Protein AF-A0A4R5KCI7-F1 (afdb_monomer_lite)

Secondary structure (DSSP, 8-state):
--EE--TTSPPEE-S-------THHHHHHHHHHHHHHS---HHHHHH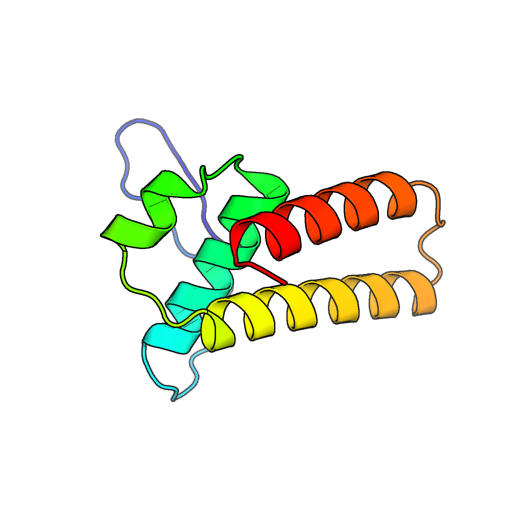HT--HHHHHHHHHHHHHHHHHHHHTT--GGGHHHHHHHHHHHHHHTT-

Radius of gyration: 14.29 Å; chains: 1; bounding box: 34×34×36 Å

pLDDT: mean 92.38, std 4.17, range [73.62, 97.69]

Foldseek 3Di:
DQWDDDPPDDIDGHPDDDDDDPPLLVVLLVLLCCQLPVVDALVVVVVVPRDLVSVVVNLVVVVVVVVVCVVVVPDCPCVVSNVVSSVRSCVSSPD

Organism: NCBI:txid2547396

Sequence (95 aa):
MNVLFEAERPPGIIDVSPYWRPASYADGIILADALCWHGLDRAALEELNVPVAAIARGLLFRVLTTQERINDGVGMDFLKDEIARYEKAASAIGL

Structure (mmCIF, N/CA/C/O backbone):
data_AF-A0A4R5KCI7-F1
#
_entry.id   AF-A0A4R5KCI7-F1
#
loop_
_atom_site.group_PDB
_atom_site.id
_atom_site.type_symbol
_atom_site.label_atom_id
_atom_site.label_alt_id
_atom_site.label_comp_id
_atom_site.label_asym_id
_atom_site.label_entity_id
_atom_site.label_seq_id
_atom_site.pdbx_PDB_ins_code
_atom_site.Cartn_x
_atom_site.Cartn_y
_atom_site.Cartn_z
_atom_site.occupancy
_atom_site.B_iso_or_equiv
_atom_site.auth_seq_id
_atom_site.auth_comp_id
_atom_site.auth_asym_id
_atom_site.auth_atom_id
_atom_site.pdbx_PDB_model_num
ATOM 1 N N . MET A 1 1 ? 3.607 -10.582 -3.353 1.00 73.62 1 MET A N 1
ATOM 2 C CA . MET A 1 1 ? 2.397 -10.580 -2.509 1.00 73.62 1 MET A CA 1
ATOM 3 C C . MET A 1 1 ? 2.514 -11.788 -1.615 1.00 73.62 1 MET A C 1
ATOM 5 O O . MET A 1 1 ? 2.846 -12.852 -2.126 1.00 73.62 1 MET A O 1
ATOM 9 N N . ASN A 1 2 ? 2.279 -11.611 -0.320 1.00 91.06 2 ASN A N 1
ATOM 10 C CA . ASN A 1 2 ? 2.595 -12.621 0.695 1.00 91.06 2 ASN A CA 1
ATOM 11 C C . ASN A 1 2 ? 1.323 -13.247 1.292 1.00 91.06 2 ASN A C 1
ATOM 13 O O . ASN A 1 2 ? 1.337 -13.773 2.402 1.00 91.06 2 ASN A O 1
ATOM 17 N N . VAL A 1 3 ? 0.217 -13.168 0.546 1.00 92.25 3 VAL A N 1
ATOM 18 C CA . VAL A 1 3 ? -1.097 -13.692 0.921 1.00 92.25 3 VAL A CA 1
ATOM 19 C C . VAL A 1 3 ? -1.566 -14.641 -0.177 1.00 92.25 3 VAL A C 1
ATOM 21 O O . VAL A 1 3 ? -1.571 -14.277 -1.352 1.00 92.25 3 VAL A O 1
ATOM 24 N N . LEU A 1 4 ? -1.935 -15.859 0.207 1.00 93.31 4 LEU A N 1
ATOM 25 C CA . LEU A 1 4 ? -2.468 -16.897 -0.668 1.00 93.31 4 LEU A CA 1
ATOM 26 C C . LEU A 1 4 ? -3.963 -17.074 -0.406 1.00 93.31 4 LEU A C 1
ATOM 28 O O . LEU A 1 4 ? -4.394 -17.116 0.745 1.00 93.31 4 LEU A O 1
ATOM 32 N N . PHE A 1 5 ? -4.738 -17.218 -1.478 1.00 92.62 5 PHE A N 1
ATOM 33 C CA . PHE A 1 5 ? -6.184 -17.411 -1.420 1.00 92.62 5 PHE A CA 1
ATOM 34 C C . PHE A 1 5 ? -6.560 -18.764 -2.029 1.00 92.62 5 PHE A C 1
ATOM 36 O O . PHE A 1 5 ? -6.065 -19.126 -3.094 1.00 92.62 5 PHE A O 1
ATOM 43 N N . GLU A 1 6 ? -7.462 -19.486 -1.368 1.00 95.69 6 GLU A N 1
ATOM 44 C CA . GLU A 1 6 ? -8.090 -20.715 -1.860 1.00 95.69 6 GLU A CA 1
ATOM 45 C C . GLU A 1 6 ? -9.579 -20.664 -1.500 1.00 95.69 6 GLU A C 1
ATOM 47 O O . GLU A 1 6 ? -9.954 -20.113 -0.462 1.00 95.69 6 GLU A O 1
ATOM 52 N N . ALA A 1 7 ? -10.437 -21.203 -2.369 1.00 95.88 7 ALA A N 1
ATOM 53 C CA . ALA A 1 7 ? -11.873 -21.236 -2.116 1.00 95.88 7 ALA A CA 1
ATOM 54 C C . ALA A 1 7 ? -12.176 -21.950 -0.788 1.00 95.88 7 ALA A C 1
ATOM 56 O O . ALA A 1 7 ? -11.586 -22.984 -0.484 1.00 95.88 7 ALA A O 1
ATOM 57 N N . GLU A 1 8 ? -13.093 -21.379 -0.003 1.00 95.38 8 GLU A N 1
ATOM 58 C CA . GLU A 1 8 ? -13.559 -21.928 1.282 1.00 95.38 8 GLU A CA 1
ATOM 59 C C . GLU A 1 8 ? -12.473 -22.108 2.360 1.00 95.38 8 GLU A C 1
ATOM 61 O O . GLU A 1 8 ? -12.721 -22.726 3.397 1.00 95.38 8 GLU A O 1
ATOM 66 N N . ARG A 1 9 ? -11.282 -21.526 2.171 1.00 96.50 9 ARG A N 1
ATOM 67 C CA . ARG A 1 9 ? -10.218 -21.521 3.178 1.00 96.50 9 ARG A CA 1
ATOM 68 C C . ARG A 1 9 ? -9.874 -20.103 3.633 1.00 96.50 9 ARG A C 1
ATOM 70 O O . ARG A 1 9 ? -9.946 -19.165 2.839 1.00 96.50 9 ARG A O 1
ATOM 77 N N . PRO A 1 10 ? -9.461 -19.928 4.900 1.00 95.81 10 PRO A N 1
ATOM 78 C CA . PRO A 1 10 ? -8.864 -18.675 5.342 1.00 95.81 10 PRO A CA 1
ATOM 79 C C . PRO A 1 10 ? -7.626 -18.317 4.498 1.00 95.81 10 PRO A C 1
ATOM 81 O O . PRO A 1 10 ? -6.911 -19.230 4.073 1.00 95.81 10 PRO A O 1
ATOM 84 N N . PRO A 1 11 ? -7.322 -17.022 4.292 1.00 93.81 11 PRO A N 1
ATOM 85 C CA . PRO A 1 11 ? -6.111 -16.606 3.593 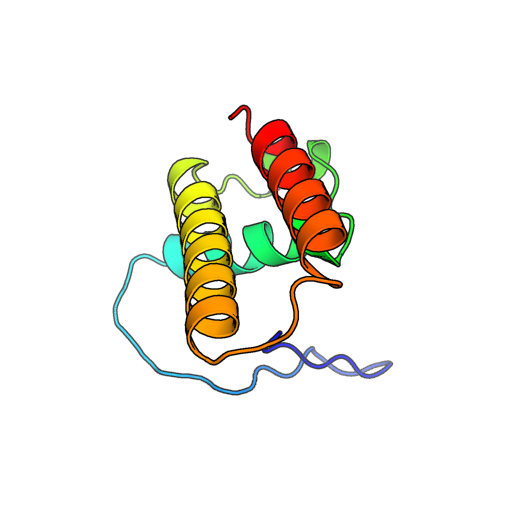1.00 93.81 11 PRO A CA 1
ATOM 86 C C . PRO A 1 11 ? -4.843 -17.127 4.283 1.00 93.81 11 PRO A C 1
ATOM 88 O O . PRO A 1 11 ? -4.694 -17.016 5.501 1.00 93.81 11 PRO A O 1
ATOM 91 N N . GLY A 1 12 ? -3.914 -17.673 3.501 1.00 95.50 12 GLY A N 1
ATOM 92 C CA . GLY A 1 12 ? -2.606 -18.110 3.982 1.00 95.50 12 GLY A CA 1
ATOM 93 C C . GLY A 1 12 ? -1.597 -16.966 3.953 1.00 95.50 12 GLY A C 1
ATOM 94 O O . GLY A 1 12 ? -1.470 -16.297 2.932 1.00 95.50 12 GLY A O 1
ATOM 95 N N . ILE A 1 13 ? -0.853 -16.755 5.040 1.00 93.56 13 I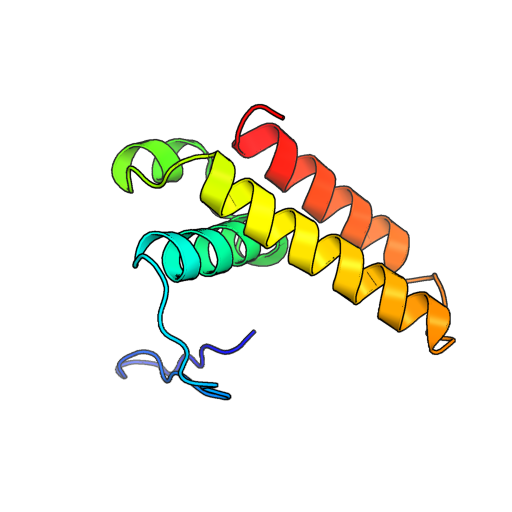LE A N 1
ATOM 96 C CA . ILE A 1 13 ? 0.239 -15.771 5.094 1.00 93.56 13 ILE A CA 1
ATOM 97 C C . ILE A 1 13 ? 1.575 -16.501 4.944 1.00 93.56 13 ILE A C 1
ATOM 99 O O . ILE A 1 13 ? 1.852 -17.444 5.686 1.00 93.56 13 ILE A O 1
ATOM 103 N N . ILE A 1 14 ? 2.398 -16.068 3.989 1.00 95.25 14 ILE A N 1
ATOM 104 C CA . ILE A 1 14 ? 3.715 -16.653 3.696 1.00 95.25 14 ILE A CA 1
ATOM 105 C C . ILE A 1 14 ? 4.831 -15.621 3.872 1.00 95.25 14 ILE A C 1
ATOM 107 O O . ILE A 1 14 ? 4.558 -14.432 4.004 1.00 95.25 14 ILE A O 1
ATOM 111 N N . ASP A 1 15 ? 6.087 -16.082 3.859 1.00 93.00 15 ASP A N 1
ATOM 112 C CA . ASP A 1 15 ? 7.271 -15.206 3.866 1.00 93.00 15 ASP A CA 1
ATOM 113 C C . ASP A 1 15 ? 7.264 -14.202 5.040 1.00 93.00 15 ASP A C 1
ATOM 115 O O . ASP A 1 15 ? 7.472 -12.995 4.905 1.00 93.00 15 ASP A O 1
ATOM 119 N N . VAL A 1 16 ? 6.930 -14.713 6.231 1.00 89.38 16 VAL A N 1
ATOM 120 C CA . VAL A 1 16 ? 6.847 -13.909 7.452 1.00 89.38 16 VAL A CA 1
ATOM 121 C C . VAL A 1 16 ? 8.249 -13.701 8.010 1.00 89.38 16 VAL A C 1
ATOM 123 O O . VAL A 1 16 ? 8.898 -14.651 8.440 1.00 89.38 16 VAL A O 1
ATOM 126 N N . SER A 1 17 ? 8.675 -12.440 8.071 1.00 86.81 17 SER A N 1
ATOM 127 C CA . SER A 1 17 ? 9.878 -11.996 8.782 1.00 86.81 17 SER A CA 1
ATOM 128 C C . SER A 1 17 ? 9.468 -11.236 10.052 1.00 86.81 17 SER A C 1
ATOM 130 O O . SER A 1 17 ? 9.175 -10.040 9.966 1.00 86.81 17 SER A O 1
ATOM 132 N N . PRO A 1 18 ? 9.372 -11.897 11.227 1.00 84.75 18 PRO A N 1
ATOM 133 C CA . PRO A 1 18 ? 8.857 -11.270 12.440 1.00 84.75 18 PRO A CA 1
ATOM 134 C C . PRO A 1 18 ? 9.694 -10.066 12.856 1.00 84.75 18 PRO A C 1
ATOM 136 O O . PRO A 1 18 ? 10.916 -10.147 12.978 1.00 84.75 18 PRO A O 1
ATOM 139 N N . TYR A 1 19 ? 9.022 -8.948 13.112 1.00 85.75 19 TYR A N 1
ATOM 140 C CA . TYR A 1 19 ? 9.683 -7.722 13.523 1.00 85.75 19 TYR A CA 1
ATOM 141 C C . TYR A 1 19 ? 8.753 -6.854 14.374 1.00 85.75 19 TYR A C 1
ATOM 143 O O . TYR A 1 19 ? 7.555 -6.765 14.106 1.00 85.75 19 TYR A O 1
ATOM 151 N N . TRP A 1 20 ? 9.287 -6.219 15.420 1.00 92.50 20 TRP A N 1
ATOM 152 C CA . TRP A 1 20 ? 8.469 -5.457 16.367 1.00 92.50 20 TRP A CA 1
ATOM 153 C C . TRP A 1 20 ? 8.222 -4.027 15.875 1.00 92.50 20 TRP A C 1
ATOM 155 O O . TRP A 1 20 ? 9.138 -3.203 15.820 1.00 92.50 20 TRP A O 1
ATOM 165 N N . ARG A 1 21 ? 6.973 -3.724 15.506 1.00 89.19 21 ARG A N 1
ATOM 166 C CA . ARG A 1 21 ? 6.520 -2.423 14.984 1.00 89.19 21 ARG A CA 1
ATOM 167 C C . ARG A 1 21 ? 5.080 -2.141 15.431 1.00 89.19 21 ARG A C 1
ATOM 169 O O . ARG A 1 21 ? 4.382 -3.071 15.827 1.00 89.19 21 ARG A O 1
ATOM 176 N N . PRO A 1 22 ? 4.606 -0.884 15.349 1.00 92.75 22 PRO A N 1
ATOM 177 C CA . PRO A 1 22 ? 3.181 -0.592 15.491 1.00 92.75 22 PRO A CA 1
ATOM 178 C C . PRO A 1 22 ? 2.354 -1.398 14.482 1.00 92.75 22 PRO A C 1
ATOM 180 O O . PRO A 1 22 ? 2.777 -1.528 13.334 1.00 92.75 22 PRO A O 1
ATOM 183 N N . ALA A 1 23 ? 1.172 -1.879 14.880 1.00 91.31 23 ALA A N 1
ATOM 184 C CA . ALA A 1 23 ? 0.287 -2.675 14.017 1.00 91.31 23 ALA A CA 1
ATOM 185 C C . ALA A 1 23 ? -0.013 -1.986 12.672 1.00 91.31 23 ALA A C 1
ATOM 187 O O . ALA A 1 23 ? 0.072 -2.619 11.622 1.00 91.31 23 ALA A O 1
ATOM 188 N N . SER A 1 24 ? -0.182 -0.658 12.694 1.00 93.75 24 SER A N 1
ATOM 189 C CA . SER A 1 24 ? -0.406 0.165 11.498 1.00 93.75 24 SER A CA 1
ATOM 190 C C . SER A 1 24 ? 0.693 0.058 10.439 1.00 93.75 24 SER A C 1
ATOM 192 O O . SER A 1 24 ? 0.468 0.417 9.287 1.00 93.75 24 SER A O 1
ATOM 194 N N . TYR A 1 25 ? 1.888 -0.430 10.789 1.00 92.31 25 TYR A N 1
ATOM 195 C CA . TYR A 1 25 ? 2.923 -0.746 9.809 1.00 92.31 25 TYR A CA 1
ATOM 196 C C . TYR A 1 25 ? 2.470 -1.851 8.848 1.00 92.31 25 TYR A C 1
ATOM 198 O O . TYR A 1 25 ? 2.594 -1.675 7.640 1.00 92.31 25 TYR A O 1
ATOM 206 N N . ALA A 1 26 ? 1.930 -2.955 9.373 1.00 92.44 26 ALA A N 1
ATOM 207 C CA . ALA A 1 26 ? 1.434 -4.055 8.552 1.00 92.44 26 ALA A CA 1
ATOM 208 C C . ALA A 1 26 ? 0.210 -3.616 7.736 1.00 92.44 26 ALA A C 1
ATOM 210 O O . ALA A 1 26 ? 0.164 -3.865 6.532 1.00 92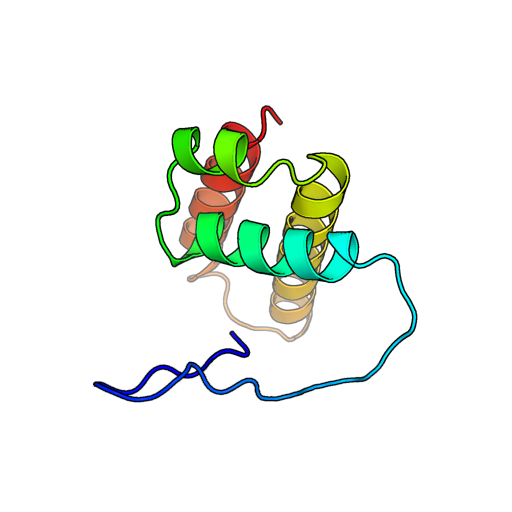.44 26 ALA A O 1
ATOM 211 N N . ASP A 1 27 ? -0.710 -2.873 8.356 1.00 94.19 27 ASP A N 1
ATOM 212 C CA . ASP A 1 27 ? -1.899 -2.347 7.676 1.00 94.19 27 ASP A CA 1
ATOM 213 C C . ASP A 1 27 ? -1.518 -1.454 6.487 1.00 94.19 27 ASP A C 1
ATOM 215 O O . ASP A 1 27 ? -2.053 -1.597 5.391 1.00 94.19 27 ASP A O 1
ATOM 219 N N . GLY A 1 28 ? -0.530 -0.571 6.669 1.00 95.62 28 GLY A N 1
ATOM 220 C CA . GLY A 1 28 ? -0.030 0.294 5.602 1.00 95.62 28 GLY A CA 1
ATOM 221 C C . GLY A 1 28 ? 0.541 -0.476 4.408 1.00 95.62 28 GLY A C 1
ATOM 222 O O . GLY A 1 28 ? 0.312 -0.079 3.268 1.00 95.62 28 GLY A O 1
ATOM 223 N N . ILE A 1 29 ? 1.242 -1.590 4.652 1.00 94.62 29 ILE A N 1
ATOM 224 C CA . ILE A 1 29 ? 1.763 -2.467 3.591 1.00 94.62 29 ILE A CA 1
ATOM 225 C C . ILE A 1 29 ? 0.613 -3.141 2.838 1.00 94.62 29 ILE A C 1
ATOM 227 O O . ILE A 1 29 ? 0.587 -3.110 1.609 1.00 94.62 29 ILE A O 1
ATOM 231 N N . ILE A 1 30 ? -0.355 -3.707 3.565 1.00 93.75 30 ILE A N 1
ATOM 232 C CA . ILE A 1 30 ? -1.504 -4.399 2.966 1.00 93.75 30 ILE A CA 1
ATOM 233 C C . ILE A 1 30 ? -2.326 -3.434 2.107 1.00 93.75 30 ILE A C 1
ATOM 235 O O . ILE A 1 30 ? -2.667 -3.766 0.973 1.00 93.75 30 ILE A O 1
ATOM 239 N N . LEU A 1 31 ? -2.612 -2.227 2.604 1.00 95.44 31 LEU A N 1
ATOM 240 C CA . LEU A 1 31 ? -3.392 -1.239 1.857 1.00 95.44 31 LEU A CA 1
ATOM 241 C C . LEU A 1 31 ? -2.637 -0.667 0.660 1.00 95.44 31 LEU A C 1
ATOM 243 O O . LEU A 1 31 ? -3.242 -0.477 -0.393 1.00 95.44 31 LEU A O 1
ATOM 247 N N . ALA A 1 32 ? -1.327 -0.437 0.780 1.00 96.12 32 ALA A N 1
ATOM 248 C CA . ALA A 1 32 ? -0.505 -0.040 -0.359 1.00 96.12 32 ALA A CA 1
ATOM 249 C C . ALA A 1 32 ? -0.567 -1.096 -1.477 1.00 96.12 32 ALA A C 1
ATOM 251 O O . ALA A 1 32 ? -0.778 -0.750 -2.642 1.00 96.12 32 ALA A O 1
ATOM 252 N N . ASP A 1 33 ? -0.467 -2.380 -1.124 1.00 95.62 33 ASP A N 1
ATOM 253 C CA . ASP A 1 33 ? -0.591 -3.478 -2.082 1.00 95.62 33 ASP A CA 1
ATOM 254 C C . ASP A 1 33 ? -1.997 -3.561 -2.687 1.00 95.62 33 ASP A C 1
ATOM 256 O O . ASP A 1 33 ? -2.153 -3.722 -3.902 1.00 95.62 33 ASP A O 1
ATOM 260 N N . ALA A 1 34 ? -3.025 -3.404 -1.856 1.00 94.94 34 ALA A N 1
ATOM 261 C CA . ALA A 1 34 ? -4.411 -3.458 -2.289 1.00 94.94 34 ALA A CA 1
ATOM 262 C C . ALA A 1 34 ? -4.754 -2.344 -3.296 1.00 94.94 34 ALA A C 1
ATOM 264 O O . ALA A 1 34 ? -5.404 -2.604 -4.312 1.00 94.94 34 ALA A O 1
ATOM 265 N N . LEU A 1 35 ? -4.263 -1.124 -3.063 1.00 95.44 35 LEU A N 1
ATOM 266 C CA . LEU A 1 35 ? -4.431 0.015 -3.970 1.00 95.44 35 LEU A CA 1
ATOM 267 C C . LEU A 1 35 ? -3.696 -0.187 -5.300 1.00 95.44 35 LEU A C 1
ATOM 269 O O . LEU A 1 35 ? -4.248 0.097 -6.364 1.00 95.44 35 LEU A O 1
ATOM 273 N N . CYS A 1 36 ? -2.465 -0.700 -5.253 1.00 95.00 36 CYS A N 1
ATOM 274 C CA . CYS A 1 36 ? -1.636 -0.867 -6.444 1.00 95.00 36 CYS A CA 1
ATOM 275 C C . CYS A 1 36 ? -2.094 -2.030 -7.338 1.00 95.00 36 CYS A C 1
ATOM 277 O O . CYS A 1 36 ? -2.067 -1.902 -8.562 1.00 95.00 36 CYS A O 1
ATOM 279 N N . TRP A 1 37 ? -2.490 -3.167 -6.754 1.00 93.88 37 TRP A N 1
ATOM 280 C CA . TRP A 1 37 ? -2.696 -4.413 -7.509 1.00 93.88 37 TRP A CA 1
ATOM 281 C C . TRP A 1 37 ? -4.082 -5.045 -7.367 1.00 93.88 37 TRP A C 1
ATOM 283 O O . TRP A 1 37 ? -4.430 -5.876 -8.203 1.00 93.88 37 TRP A O 1
ATOM 293 N N . HIS A 1 38 ? -4.890 -4.660 -6.376 1.00 91.44 38 HIS A N 1
ATOM 294 C CA . HIS A 1 38 ? -6.176 -5.321 -6.098 1.00 91.44 38 HIS A CA 1
ATOM 295 C C . HIS A 1 38 ? -7.405 -4.438 -6.305 1.00 91.44 38 HIS A C 1
ATOM 297 O O . HIS A 1 38 ? -8.524 -4.887 -6.078 1.00 91.44 38 HIS A O 1
ATOM 303 N N . GLY A 1 39 ? -7.215 -3.204 -6.774 1.00 89.69 39 GLY A N 1
ATOM 304 C CA . GLY A 1 39 ? -8.324 -2.321 -7.119 1.00 89.69 39 GLY A CA 1
ATOM 305 C C . GLY A 1 39 ? -9.137 -1.858 -5.912 1.00 89.69 39 GLY A C 1
ATOM 306 O O . GLY A 1 39 ? -10.326 -1.598 -6.072 1.00 89.69 39 GLY A O 1
ATOM 307 N N . LEU A 1 40 ? -8.512 -1.751 -4.733 1.00 91.88 40 LEU A N 1
ATOM 308 C CA . LEU A 1 40 ? -9.157 -1.160 -3.561 1.00 91.88 40 LEU A CA 1
ATOM 309 C C . LEU A 1 40 ? -9.644 0.259 -3.886 1.00 91.88 40 LEU A C 1
ATOM 311 O O . LEU A 1 40 ? -8.894 1.067 -4.440 1.00 91.88 40 LEU A O 1
ATOM 315 N N . ASP A 1 41 ? -10.898 0.548 -3.543 1.00 86.88 41 ASP A N 1
ATOM 316 C CA . ASP A 1 41 ? -11.489 1.872 -3.721 1.00 86.88 41 ASP A CA 1
ATOM 317 C C . ASP A 1 41 ? -11.120 2.801 -2.556 1.00 86.88 41 ASP A C 1
ATOM 319 O O . ASP A 1 41 ? -10.993 2.373 -1.407 1.00 86.88 41 ASP A O 1
ATOM 323 N N . ARG A 1 42 ? -10.993 4.098 -2.842 1.00 84.69 42 ARG A N 1
ATOM 324 C CA . ARG A 1 42 ? -10.708 5.136 -1.851 1.00 84.69 42 ARG A CA 1
ATOM 325 C C . ARG A 1 42 ? -11.759 5.172 -0.745 1.00 84.69 42 ARG A C 1
ATOM 327 O O . ARG A 1 42 ? -11.390 5.376 0.406 1.00 84.69 42 ARG A O 1
ATOM 334 N N . ALA A 1 43 ? -13.032 4.950 -1.073 1.00 85.50 43 ALA A N 1
ATOM 335 C CA . ALA A 1 43 ? -14.108 4.925 -0.081 1.00 85.50 43 ALA A CA 1
ATOM 336 C C . ALA A 1 43 ? -13.859 3.877 1.021 1.00 85.50 43 ALA A C 1
ATOM 338 O O . ALA A 1 43 ? -14.105 4.140 2.194 1.00 85.50 43 ALA A O 1
ATOM 339 N N . ALA A 1 44 ? -13.267 2.730 0.670 1.00 85.62 44 ALA A N 1
ATOM 340 C CA . ALA A 1 44 ? -12.941 1.678 1.631 1.00 85.62 44 ALA A CA 1
ATOM 341 C C . ALA A 1 44 ? -11.800 2.065 2.594 1.00 85.62 44 ALA A C 1
ATOM 343 O O . ALA A 1 44 ? -11.665 1.469 3.660 1.00 85.62 44 ALA A O 1
ATOM 344 N N . LEU A 1 45 ? -10.974 3.065 2.259 1.00 87.69 45 LEU A N 1
ATOM 345 C CA . LEU A 1 45 ? -9.911 3.537 3.155 1.00 87.69 45 LEU A CA 1
ATOM 346 C C . LEU A 1 45 ? -10.471 4.253 4.389 1.00 87.69 45 LEU A C 1
ATOM 348 O O . LEU A 1 45 ? -9.863 4.179 5.458 1.00 87.69 45 LEU A O 1
ATOM 352 N N . GLU A 1 46 ? -11.614 4.930 4.252 1.00 84.56 46 GLU A N 1
ATOM 353 C CA . GLU A 1 46 ? -12.252 5.663 5.352 1.00 84.56 46 GLU A CA 1
ATOM 354 C C . GLU A 1 46 ? -12.753 4.709 6.444 1.00 84.56 46 GLU A C 1
ATOM 356 O O . GLU A 1 46 ? -12.634 5.007 7.632 1.00 84.56 46 GLU A O 1
ATOM 361 N N . GLU A 1 47 ? -13.224 3.521 6.057 1.00 88.75 47 GLU A N 1
ATOM 362 C CA . GLU A 1 47 ? -13.718 2.493 6.980 1.00 88.75 47 GLU A CA 1
ATOM 363 C C . GLU A 1 47 ? -12.596 1.845 7.805 1.00 88.75 47 GLU A C 1
ATOM 365 O O . GLU A 1 47 ? -12.805 1.448 8.952 1.00 88.75 47 GLU A O 1
ATOM 370 N N . LEU A 1 48 ? -11.391 1.749 7.237 1.00 89.31 48 LEU A N 1
ATOM 371 C CA . LEU A 1 48 ? -10.267 1.023 7.835 1.00 89.31 48 LEU A CA 1
ATOM 372 C C . LEU A 1 48 ? -9.439 1.876 8.807 1.00 89.31 48 LEU A C 1
ATOM 374 O O . LEU A 1 48 ? -8.661 1.327 9.585 1.00 89.31 48 LEU A O 1
ATOM 378 N N . ASN A 1 49 ? -9.607 3.204 8.788 1.00 89.19 49 ASN A N 1
ATOM 379 C CA . ASN A 1 49 ? -8.979 4.154 9.717 1.00 89.19 49 ASN A CA 1
ATOM 380 C C . ASN A 1 49 ? -7.450 3.969 9.887 1.00 89.19 49 ASN A C 1
ATOM 382 O O . ASN A 1 49 ? -6.887 4.127 10.975 1.00 89.19 49 ASN A O 1
ATOM 386 N N . VAL A 1 50 ? -6.757 3.619 8.800 1.00 94.00 50 VAL A N 1
ATOM 387 C CA . VAL A 1 50 ? -5.298 3.456 8.790 1.00 94.00 50 VAL A CA 1
ATOM 388 C C . VAL A 1 50 ? -4.640 4.806 8.492 1.00 94.00 50 VAL A C 1
ATOM 390 O O . VAL A 1 50 ? -5.030 5.478 7.536 1.00 94.00 50 VAL A O 1
ATOM 393 N N . PRO A 1 51 ? -3.604 5.227 9.245 1.00 94.75 51 PRO A N 1
ATOM 394 C CA . PRO A 1 51 ? -2.933 6.494 8.981 1.00 94.75 51 PRO A CA 1
ATOM 395 C C . PRO A 1 51 ? -2.364 6.561 7.558 1.00 94.75 51 PRO A C 1
ATOM 397 O O . PRO A 1 51 ? -1.584 5.693 7.165 1.00 94.75 51 PRO A O 1
ATOM 400 N N . VAL A 1 52 ? -2.644 7.647 6.828 1.00 95.00 52 VAL A N 1
ATOM 401 C CA . VAL A 1 52 ? -2.104 7.890 5.472 1.00 95.00 52 VAL A CA 1
ATOM 402 C C . VAL A 1 52 ? -0.584 7.729 5.431 1.00 95.00 52 VAL A C 1
ATOM 404 O O . VAL A 1 52 ? -0.049 7.096 4.527 1.00 95.00 52 VAL A O 1
ATOM 407 N N . ALA A 1 53 ? 0.128 8.204 6.458 1.00 95.81 53 ALA A N 1
ATOM 408 C CA . ALA A 1 53 ? 1.579 8.052 6.559 1.00 95.81 53 ALA A CA 1
ATOM 409 C C . ALA A 1 53 ? 2.045 6.583 6.602 1.00 95.81 53 ALA A C 1
ATOM 411 O O . ALA A 1 53 ? 3.167 6.283 6.200 1.00 95.81 53 ALA A O 1
ATOM 412 N N . ALA A 1 54 ? 1.225 5.658 7.106 1.00 96.88 54 ALA A N 1
ATOM 413 C CA . ALA A 1 54 ? 1.538 4.234 7.084 1.00 96.88 54 ALA A CA 1
ATOM 414 C C . ALA A 1 54 ? 1.386 3.640 5.682 1.00 96.88 54 ALA A C 1
ATOM 416 O O . ALA A 1 54 ? 2.281 2.923 5.238 1.00 96.88 54 ALA A O 1
ATOM 417 N N . ILE A 1 55 ? 0.319 4.008 4.972 1.00 96.62 55 ILE A N 1
ATOM 418 C CA . ILE A 1 55 ? 0.090 3.591 3.583 1.00 96.62 55 ILE A CA 1
ATOM 419 C C . ILE A 1 55 ? 1.180 4.172 2.673 1.00 96.62 55 ILE A C 1
ATOM 421 O O . ILE A 1 55 ? 1.795 3.446 1.897 1.00 96.62 55 ILE A O 1
ATOM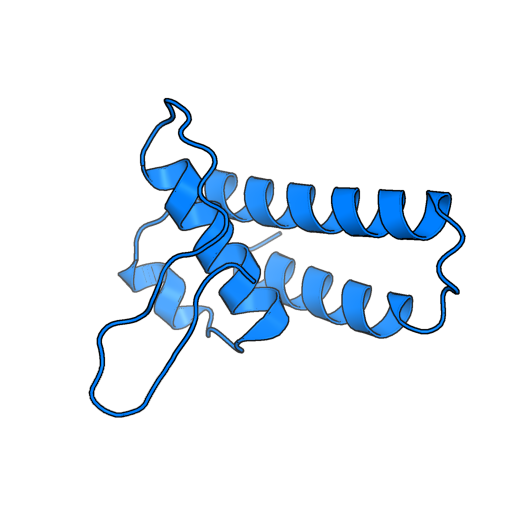 425 N N . ALA A 1 56 ? 1.513 5.455 2.843 1.00 97.31 56 ALA A N 1
ATOM 426 C CA . ALA A 1 56 ? 2.580 6.128 2.106 1.00 97.31 56 ALA A CA 1
ATOM 427 C C . ALA A 1 56 ? 3.944 5.444 2.291 1.00 97.31 56 ALA A C 1
ATOM 429 O O . ALA A 1 56 ? 4.699 5.300 1.332 1.00 97.31 56 ALA A O 1
ATOM 430 N N . ARG A 1 57 ? 4.259 4.957 3.500 1.00 96.75 57 ARG A N 1
ATOM 431 C CA . ARG A 1 57 ? 5.469 4.146 3.725 1.00 96.75 57 ARG A CA 1
ATOM 432 C C . ARG A 1 57 ? 5.437 2.825 2.956 1.00 96.75 57 ARG A C 1
ATOM 434 O O . ARG A 1 57 ? 6.482 2.408 2.464 1.00 96.75 57 ARG A O 1
ATOM 441 N N . GLY A 1 58 ? 4.277 2.179 2.851 1.00 96.62 58 GLY A N 1
ATOM 442 C CA . GLY A 1 58 ? 4.118 0.971 2.042 1.00 96.62 58 GLY A CA 1
ATOM 443 C C . GLY A 1 58 ? 4.319 1.240 0.550 1.00 96.62 58 GLY A C 1
ATOM 444 O O . GLY A 1 58 ? 5.054 0.508 -0.109 1.00 96.62 58 GLY A O 1
ATOM 445 N N . LEU A 1 59 ? 3.769 2.343 0.036 1.00 97.31 59 LEU A N 1
ATOM 446 C CA . LEU A 1 59 ? 4.005 2.779 -1.345 1.00 97.31 59 LEU A CA 1
ATOM 447 C C . LEU A 1 59 ? 5.479 3.105 -1.600 1.00 97.31 59 LEU A C 1
ATOM 449 O O . LEU A 1 59 ? 6.039 2.656 -2.596 1.00 97.31 59 LEU A O 1
ATOM 453 N N . LEU A 1 60 ? 6.137 3.812 -0.676 1.00 97.69 60 LEU A N 1
ATOM 454 C CA . LEU A 1 60 ? 7.569 4.098 -0.775 1.00 97.69 60 LEU A CA 1
ATOM 455 C C . LEU A 1 60 ? 8.396 2.811 -0.831 1.00 97.69 60 LEU A C 1
ATOM 457 O O . LEU A 1 60 ? 9.293 2.699 -1.662 1.00 97.69 60 LEU A O 1
ATOM 461 N N . PHE A 1 61 ? 8.085 1.831 0.020 1.00 95.75 61 PHE A N 1
ATOM 462 C CA . PHE A 1 61 ? 8.736 0.525 -0.033 1.00 95.75 61 PHE A CA 1
ATOM 463 C C . PHE A 1 61 ? 8.600 -0.104 -1.425 1.00 95.75 61 PHE A C 1
ATOM 465 O O . PHE A 1 61 ? 9.592 -0.570 -1.978 1.00 95.75 61 PHE A O 1
ATOM 472 N N . ARG A 1 62 ? 7.410 -0.048 -2.035 1.00 96.00 62 ARG A N 1
ATOM 473 C CA . ARG A 1 62 ? 7.188 -0.574 -3.387 1.00 96.00 62 ARG A CA 1
ATOM 474 C C . ARG A 1 62 ? 8.014 0.142 -4.451 1.00 96.00 62 ARG A C 1
ATOM 476 O O . ARG A 1 62 ? 8.714 -0.533 -5.201 1.00 96.00 62 ARG A O 1
ATOM 483 N N . VAL A 1 63 ? 8.027 1.473 -4.446 1.00 96.12 63 VAL A N 1
ATOM 484 C CA . VAL A 1 63 ? 8.865 2.274 -5.354 1.00 96.12 63 VAL A CA 1
ATOM 485 C C . VAL A 1 63 ? 10.344 1.901 -5.217 1.00 96.12 63 VAL A C 1
ATOM 487 O O . VAL A 1 63 ? 11.019 1.683 -6.221 1.00 96.12 63 VAL A O 1
ATOM 490 N N . LEU A 1 64 ? 10.840 1.762 -3.985 1.00 96.69 64 LEU A N 1
ATOM 491 C CA . LEU A 1 64 ? 12.224 1.356 -3.736 1.00 96.69 64 LEU A CA 1
ATOM 492 C C . LEU A 1 64 ? 12.500 -0.059 -4.256 1.00 96.69 64 LEU A C 1
ATOM 494 O O . LEU A 1 64 ? 13.511 -0.272 -4.914 1.00 96.69 64 LEU A O 1
ATOM 498 N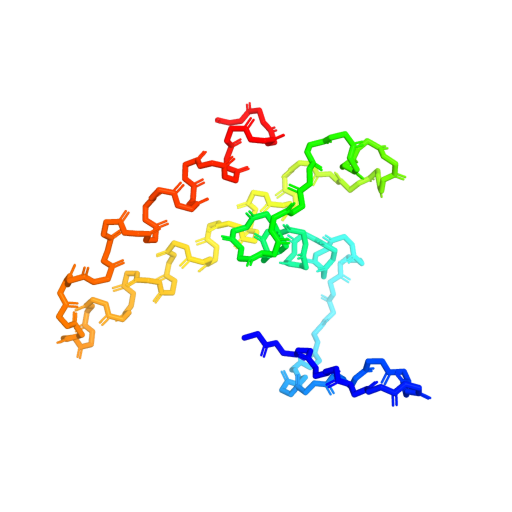 N . THR A 1 65 ? 11.592 -1.018 -4.050 1.00 93.25 65 THR A N 1
ATOM 499 C CA . THR A 1 65 ? 11.772 -2.376 -4.597 1.00 93.25 65 THR A CA 1
ATOM 500 C C . THR A 1 65 ? 11.775 -2.405 -6.126 1.00 93.25 65 THR A C 1
ATOM 502 O O . THR A 1 65 ? 12.495 -3.202 -6.722 1.00 93.25 65 THR A O 1
ATOM 505 N N . THR A 1 66 ? 11.012 -1.528 -6.779 1.00 93.88 66 THR A N 1
ATOM 506 C CA . THR A 1 66 ? 11.053 -1.352 -8.237 1.00 93.88 66 THR A CA 1
ATOM 507 C C . THR A 1 66 ? 12.386 -0.777 -8.693 1.00 93.88 66 THR A C 1
ATOM 509 O O . THR A 1 66 ? 12.950 -1.260 -9.674 1.00 93.88 66 THR A O 1
ATOM 512 N N . GLN A 1 67 ? 12.919 0.208 -7.967 1.00 93.50 67 GLN A N 1
ATOM 513 C CA . GLN A 1 67 ? 14.241 0.763 -8.240 1.00 93.50 67 GLN A CA 1
ATOM 514 C C . GLN A 1 67 ? 15.334 -0.307 -8.127 1.00 93.50 67 GLN A C 1
ATOM 516 O O . GLN A 1 67 ? 16.171 -0.407 -9.018 1.00 93.50 67 GLN A O 1
ATOM 521 N N . GLU A 1 68 ? 15.302 -1.150 -7.093 1.00 93.88 68 GLU A N 1
ATOM 522 C CA . GLU A 1 68 ? 16.274 -2.242 -6.956 1.00 93.88 68 GLU A CA 1
ATOM 523 C C . GLU A 1 68 ? 16.174 -3.248 -8.110 1.00 93.88 68 GLU A C 1
ATOM 525 O O . GLU A 1 68 ? 17.188 -3.626 -8.684 1.00 93.88 68 GLU A O 1
ATOM 530 N N . ARG A 1 69 ? 14.961 -3.591 -8.566 1.00 91.94 69 ARG A N 1
ATOM 531 C CA . ARG A 1 69 ? 14.784 -4.452 -9.752 1.00 91.94 69 ARG A CA 1
ATOM 532 C C . ARG A 1 69 ? 15.390 -3.842 -11.019 1.00 91.94 69 ARG A C 1
ATOM 534 O O . ARG A 1 69 ? 15.921 -4.569 -11.853 1.00 91.94 69 ARG A O 1
ATOM 541 N N . ILE A 1 70 ? 15.303 -2.522 -11.177 1.00 91.12 70 ILE A N 1
ATOM 542 C CA . ILE A 1 70 ? 15.960 -1.809 -12.280 1.00 91.12 70 ILE A CA 1
ATOM 543 C C . ILE A 1 70 ? 17.484 -1.901 -12.140 1.00 91.12 70 ILE A C 1
ATOM 545 O O . ILE A 1 70 ? 18.164 -2.178 -13.128 1.00 91.12 70 ILE A O 1
ATOM 549 N N . ASN A 1 71 ? 18.016 -1.704 -10.929 1.00 92.31 71 ASN A N 1
ATOM 550 C CA . ASN A 1 71 ? 19.451 -1.822 -10.647 1.00 92.31 71 ASN A CA 1
ATOM 551 C C . ASN A 1 71 ? 19.979 -3.237 -10.934 1.00 92.31 71 ASN A C 1
ATOM 553 O O . ASN A 1 71 ? 21.084 -3.381 -11.454 1.00 92.31 71 ASN A O 1
ATOM 557 N N . ASP A 1 72 ? 19.160 -4.262 -10.689 1.00 93.50 72 ASP A N 1
ATOM 558 C CA . ASP A 1 72 ? 19.448 -5.668 -11.002 1.00 93.50 72 ASP A CA 1
ATOM 559 C C . ASP A 1 72 ? 19.349 -5.996 -12.508 1.00 93.50 72 ASP A C 1
ATOM 561 O O . ASP A 1 72 ? 19.539 -7.142 -12.923 1.00 93.50 72 ASP A O 1
ATOM 565 N N . GLY A 1 73 ? 19.060 -5.002 -13.355 1.00 88.69 73 GLY A N 1
ATOM 566 C CA . GLY A 1 73 ? 19.035 -5.143 -14.810 1.00 88.69 73 GLY A CA 1
ATOM 567 C C . GLY A 1 73 ? 17.733 -5.713 -15.373 1.00 88.69 73 GLY A C 1
ATOM 568 O O . GLY A 1 73 ? 17.705 -6.125 -16.536 1.00 88.69 73 GLY A O 1
ATOM 569 N N . VAL A 1 74 ? 16.642 -5.739 -14.597 1.00 86.12 74 VAL A N 1
ATOM 570 C CA . VAL A 1 74 ? 15.321 -6.102 -15.130 1.00 86.12 74 VAL A CA 1
ATOM 571 C C . VAL A 1 74 ? 14.889 -5.032 -16.141 1.00 86.12 74 VAL A C 1
ATOM 573 O O . VAL A 1 74 ? 14.854 -3.841 -15.830 1.00 86.12 74 VAL A O 1
ATOM 576 N N . GLY A 1 75 ? 14.566 -5.453 -17.368 1.00 80.56 75 GLY A N 1
ATOM 577 C CA . GLY A 1 75 ? 14.207 -4.549 -18.466 1.00 80.56 75 GLY A CA 1
ATOM 578 C C . GLY A 1 75 ? 13.026 -3.634 -18.129 1.00 80.56 75 GLY A C 1
ATOM 579 O O . GLY A 1 75 ? 12.084 -4.052 -17.469 1.00 80.56 75 GLY A O 1
ATOM 580 N N . MET A 1 76 ? 13.051 -2.387 -18.603 1.00 84.31 76 MET A N 1
ATOM 581 C CA . MET A 1 76 ? 12.110 -1.332 -18.186 1.00 84.31 76 MET A CA 1
ATOM 582 C C . MET A 1 76 ? 10.685 -1.442 -18.749 1.00 84.31 76 MET A C 1
ATOM 584 O O . MET A 1 76 ? 9.859 -0.564 -18.497 1.00 84.31 76 MET A O 1
ATOM 588 N N . ASP A 1 77 ? 10.360 -2.506 -19.481 1.00 88.69 77 ASP A N 1
ATOM 589 C CA . ASP A 1 77 ? 9.063 -2.657 -20.150 1.00 88.69 77 ASP A CA 1
ATOM 590 C C . ASP A 1 77 ? 7.878 -2.636 -19.166 1.00 88.69 77 ASP A C 1
ATOM 592 O O . ASP A 1 77 ? 6.808 -2.128 -19.494 1.00 88.69 77 ASP A O 1
ATOM 596 N N . PHE A 1 78 ? 8.081 -3.104 -17.928 1.00 85.81 78 PHE A N 1
ATOM 597 C CA . PHE A 1 78 ? 7.056 -3.129 -16.874 1.00 85.81 78 PHE A CA 1
ATOM 598 C C . PHE A 1 78 ? 6.873 -1.787 -16.141 1.00 85.81 78 PHE A C 1
ATOM 600 O O . PHE A 1 78 ? 5.912 -1.619 -15.386 1.00 85.81 78 PHE A O 1
ATOM 607 N N . LEU A 1 79 ? 7.795 -0.835 -16.326 1.00 89.19 79 LEU A N 1
ATOM 608 C CA . LEU A 1 79 ? 7.885 0.363 -15.491 1.00 89.19 79 LEU A CA 1
ATOM 609 C C . LEU A 1 79 ? 6.689 1.296 -15.686 1.00 89.19 79 LEU A C 1
ATOM 611 O O . LEU A 1 79 ? 6.194 1.871 -14.721 1.00 89.19 79 LEU A O 1
ATOM 615 N N . LYS A 1 80 ? 6.196 1.421 -16.923 1.00 90.75 80 LYS A N 1
ATOM 616 C CA . LYS A 1 80 ? 5.032 2.270 -17.223 1.00 90.75 80 LYS A CA 1
ATOM 617 C C . LYS A 1 80 ? 3.800 1.830 -16.432 1.00 90.75 80 LYS A C 1
ATOM 619 O O . LYS A 1 80 ? 3.120 2.669 -15.847 1.00 90.75 80 LYS A O 1
ATOM 624 N N . ASP A 1 81 ? 3.557 0.524 -16.369 1.00 91.69 81 ASP A N 1
ATOM 625 C CA . ASP A 1 81 ? 2.416 -0.033 -15.644 1.00 91.69 81 ASP A CA 1
ATOM 626 C C . ASP A 1 81 ? 2.576 0.117 -14.128 1.00 91.69 81 ASP A C 1
ATOM 628 O O . ASP A 1 81 ? 1.599 0.364 -13.424 1.00 91.69 81 ASP A O 1
ATOM 632 N N . GLU A 1 82 ? 3.795 -0.027 -13.599 1.00 92.81 82 GLU A N 1
ATOM 633 C CA . GLU A 1 82 ? 4.050 0.186 -12.171 1.00 92.81 82 GLU A CA 1
ATOM 634 C C . GLU A 1 82 ? 3.893 1.649 -11.761 1.00 92.81 82 GLU A C 1
ATOM 636 O O . GLU A 1 82 ? 3.216 1.913 -10.769 1.00 92.81 82 GLU A O 1
ATOM 641 N N . ILE A 1 83 ? 4.417 2.592 -12.549 1.00 94.38 83 ILE A N 1
ATOM 642 C CA . ILE A 1 83 ? 4.226 4.027 -12.303 1.00 94.38 83 ILE A CA 1
ATOM 643 C C . ILE A 1 83 ? 2.733 4.360 -12.268 1.00 94.38 83 ILE A C 1
ATOM 645 O O . ILE A 1 83 ? 2.274 4.958 -11.299 1.00 94.38 83 ILE A O 1
ATOM 649 N N . ALA A 1 84 ? 1.956 3.898 -13.251 1.00 94.75 84 ALA A N 1
ATOM 650 C CA . ALA A 1 84 ? 0.517 4.155 -13.293 1.00 94.75 84 ALA A CA 1
ATOM 651 C C . ALA A 1 84 ? -0.221 3.606 -12.054 1.00 94.75 84 ALA A C 1
ATOM 653 O O . ALA A 1 84 ? -1.142 4.242 -11.536 1.00 94.75 84 ALA A O 1
ATOM 654 N N . ARG A 1 85 ? 0.187 2.435 -11.541 1.00 95.31 85 ARG A N 1
ATOM 655 C CA . ARG A 1 85 ? -0.365 1.871 -10.295 1.00 95.31 85 ARG A CA 1
ATOM 656 C C . ARG A 1 85 ? 0.004 2.718 -9.080 1.00 95.31 85 ARG A C 1
ATOM 658 O O . ARG A 1 85 ? -0.861 2.963 -8.240 1.00 95.31 85 ARG A O 1
ATOM 665 N N . TYR A 1 86 ? 1.251 3.176 -8.990 1.00 96.12 86 TYR A N 1
ATOM 666 C CA . TYR A 1 86 ? 1.727 3.995 -7.873 1.00 96.12 86 TYR A CA 1
ATOM 667 C C . TYR A 1 86 ? 1.089 5.381 -7.860 1.00 96.12 86 TYR A C 1
ATOM 669 O O . TYR A 1 86 ? 0.649 5.821 -6.802 1.00 96.12 86 TYR A O 1
ATOM 677 N N . GLU A 1 87 ? 0.952 6.029 -9.017 1.00 95.81 87 GLU A N 1
ATOM 678 C CA . GLU A 1 87 ? 0.247 7.309 -9.154 1.00 95.81 87 GLU A CA 1
ATOM 679 C C . GLU A 1 87 ? -1.217 7.183 -8.727 1.00 95.81 87 GLU A C 1
ATOM 681 O O . GLU A 1 87 ? -1.704 7.975 -7.917 1.00 95.81 87 GLU A O 1
ATOM 686 N N . LYS A 1 88 ? -1.907 6.135 -9.199 1.00 94.88 88 LYS A N 1
ATOM 687 C CA . LYS A 1 88 ? -3.289 5.853 -8.795 1.00 94.88 88 LYS A CA 1
ATOM 688 C C . LYS A 1 88 ? -3.403 5.644 -7.281 1.00 94.88 88 LYS A C 1
ATOM 690 O O . LYS A 1 88 ? -4.318 6.181 -6.658 1.00 94.88 88 LYS A O 1
ATOM 695 N N . ALA A 1 89 ? -2.489 4.877 -6.688 1.00 95.81 89 ALA A N 1
ATOM 696 C CA . ALA A 1 89 ? -2.498 4.600 -5.257 1.00 95.81 89 ALA A CA 1
ATOM 697 C C . ALA A 1 89 ? -2.181 5.846 -4.410 1.00 95.81 89 ALA A C 1
ATOM 699 O O . ALA A 1 89 ? -2.835 6.065 -3.392 1.00 95.81 89 ALA A O 1
ATOM 700 N N . ALA A 1 90 ? -1.233 6.683 -4.844 1.00 95.88 90 ALA A N 1
ATOM 701 C CA . ALA A 1 90 ? -0.906 7.954 -4.197 1.00 95.88 90 ALA A CA 1
ATOM 702 C C . ALA A 1 90 ? -2.102 8.919 -4.224 1.00 95.88 90 ALA A C 1
ATOM 704 O O . ALA A 1 90 ? -2.528 9.411 -3.176 1.00 95.88 90 ALA A O 1
ATOM 705 N N . SER A 1 91 ? -2.744 9.058 -5.388 1.00 95.00 91 SER A N 1
ATOM 706 C CA . SER A 1 91 ? -3.949 9.881 -5.544 1.00 95.00 91 SER A CA 1
ATOM 707 C C . SER A 1 91 ? -5.093 9.420 -4.633 1.00 95.00 91 SER A C 1
ATOM 709 O O . SER A 1 91 ? -5.825 10.243 -4.079 1.00 95.00 91 SER A O 1
ATOM 711 N N . ALA A 1 92 ? -5.246 8.105 -4.428 1.00 93.81 92 ALA A N 1
ATOM 712 C CA . ALA A 1 92 ? -6.277 7.549 -3.550 1.00 93.81 92 ALA A CA 1
ATOM 713 C C . ALA A 1 92 ? -6.087 7.940 -2.073 1.00 93.81 92 ALA A C 1
ATOM 715 O O . ALA A 1 92 ? -7.073 8.089 -1.353 1.00 93.81 92 ALA A O 1
ATOM 716 N N . ILE A 1 93 ? -4.845 8.163 -1.632 1.00 94.19 93 ILE A N 1
ATOM 717 C CA . ILE A 1 93 ? -4.528 8.598 -0.262 1.00 94.19 93 ILE A CA 1
ATOM 718 C C . ILE A 1 93 ? -4.319 10.115 -0.131 1.00 94.19 93 ILE A C 1
ATOM 720 O O . ILE A 1 93 ? -4.001 10.592 0.957 1.00 94.19 93 ILE A O 1
ATOM 724 N N . GLY A 1 94 ? -4.542 10.876 -1.209 1.00 91.81 94 GLY A N 1
ATOM 725 C CA . GLY A 1 94 ? -4.441 12.337 -1.226 1.00 91.81 94 GLY A CA 1
ATOM 726 C C . GLY A 1 94 ? -3.017 12.885 -1.355 1.00 91.81 94 GLY A C 1
ATOM 727 O O . GLY A 1 94 ? -2.772 13.995 -0.880 1.00 91.81 94 GLY A O 1
ATOM 728 N N . LEU A 1 95 ? -2.103 12.115 -1.955 1.00 89.44 95 LEU A N 1
ATOM 729 C CA . LEU A 1 95 ? -0.739 12.529 -2.308 1.00 89.44 95 LEU A CA 1
ATOM 730 C C . LEU A 1 95 ? -0.583 12.759 -3.813 1.00 89.44 95 LEU A C 1
ATOM 732 O O . LEU A 1 95 ? -1.300 12.088 -4.591 1.00 89.44 95 LEU A O 1
#